Protein AF-A0A183FQM4-F1 (afdb_monomer_lite)

Organism: Heligmosomoides polygyrus (NCBI:txid6339)

Foldsee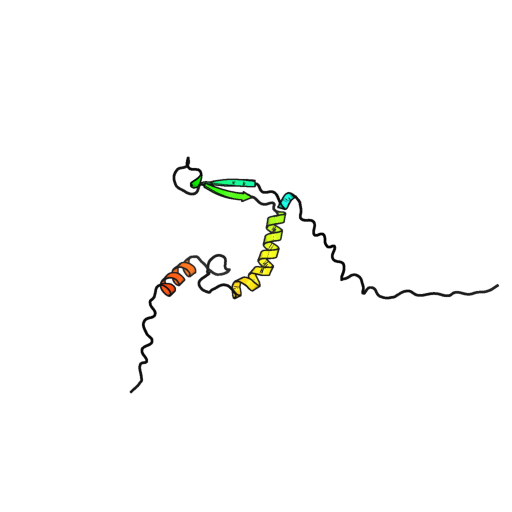k 3Di:
DDDDDDDDDDPDDPPPPPPDDPPDPDDPPQQVDWDWDWAAADDDPPDSVRTDIDTHGDPVNVVVVVVVCVVCLVVVLVVDDPLPQPPHPPGDPVSNVVVVVVVVDDPDDPDDPDDD

pLDDT: mean 73.77, std 21.58, range [32.72, 97.69]

Sequence (116 aa):
MSLRESSTNAYQHPAGAIHTLPVAVQVPSQWKTSKTVLLYKKGDVHDIGNYRPICLLFVVYKLFTRVILNRISRTLDGRQPYKQTRFRREFSMIDHTAAVPRVHRPKEGSSKLKRS

Secondary structure (DSSP, 8-state):
-------------S-STTS---S-----GGGG--EEEEEE-SS-TT-GGGEEEEEE--HHHHHHHHHHHHHHHHHHHHHS-TT--TT-TT--HHHHHHHHHHHHS-----------

Radius of gyration: 30.92 Å; chains: 1; bounding box: 97×65×64 Å

Structure (mmCIF, N/CA/C/O backbone):
data_AF-A0A183FQM4-F1
#
_entry.id   AF-A0A183FQM4-F1
#
loop_
_atom_site.group_PDB
_atom_site.id
_atom_site.type_symbol
_atom_site.label_atom_id
_atom_site.label_alt_id
_atom_site.label_comp_id
_atom_site.label_asym_id
_atom_site.label_entity_id
_atom_site.label_seq_id
_atom_site.pdbx_PDB_ins_code
_atom_site.Cartn_x
_atom_site.Cartn_y
_atom_site.Cartn_z
_atom_site.occupancy
_atom_site.B_iso_or_equiv
_atom_site.auth_seq_id
_atom_site.auth_comp_id
_atom_site.auth_asym_id
_atom_site.auth_atom_id
_atom_site.pdbx_PDB_model_num
ATOM 1 N N . MET A 1 1 ? -65.684 26.520 40.915 1.00 39.16 1 MET A N 1
ATOM 2 C CA . MET A 1 1 ? -65.270 25.157 40.498 1.00 39.16 1 MET A CA 1
ATOM 3 C C . MET A 1 1 ? -63.800 25.248 40.093 1.00 39.16 1 MET A C 1
ATOM 5 O O . MET A 1 1 ? -63.536 25.778 39.031 1.00 39.16 1 MET A O 1
ATOM 9 N N . SER A 1 2 ? -62.816 25.162 40.993 1.00 32.72 2 SER A N 1
ATOM 10 C CA . SER A 1 2 ? -62.252 23.998 41.715 1.00 32.72 2 SER A CA 1
ATOM 11 C C . SER A 1 2 ? -61.728 22.854 40.824 1.00 32.72 2 SER A C 1
ATOM 13 O O . SER A 1 2 ? -62.522 22.063 40.329 1.00 32.72 2 SER A O 1
ATOM 15 N N . LEU A 1 3 ? -60.392 22.831 40.674 1.00 40.53 3 LEU A N 1
ATOM 16 C CA . LEU A 1 3 ? -59.428 21.713 40.792 1.00 40.53 3 LEU A CA 1
ATOM 17 C C . LEU A 1 3 ? -59.727 20.339 40.148 1.00 40.53 3 LEU A C 1
ATOM 19 O O . LEU A 1 3 ? -60.628 19.638 40.598 1.00 40.53 3 LEU A O 1
ATOM 23 N N . ARG A 1 4 ? -58.800 19.844 39.301 1.00 36.03 4 ARG A N 1
ATOM 24 C CA . ARG A 1 4 ? -57.801 18.808 39.685 1.00 36.03 4 ARG A CA 1
ATOM 25 C C . ARG A 1 4 ? -56.817 18.445 38.559 1.00 36.03 4 ARG A C 1
ATOM 27 O O . ARG A 1 4 ? -57.206 18.212 37.422 1.00 36.03 4 ARG A O 1
ATOM 34 N N . GLU A 1 5 ? -55.547 18.347 38.945 1.00 45.75 5 GLU A N 1
ATOM 35 C CA . GLU A 1 5 ? -54.424 17.716 38.237 1.00 45.75 5 GLU A CA 1
ATOM 36 C C . GLU A 1 5 ? -54.558 16.181 38.181 1.00 45.75 5 GLU A C 1
ATOM 38 O O . GLU A 1 5 ? -55.213 15.604 39.050 1.00 45.75 5 GLU A O 1
ATOM 43 N N . SER A 1 6 ? -53.869 15.529 37.228 1.00 40.41 6 SER A N 1
ATOM 44 C CA . SER A 1 6 ? -53.085 14.268 37.367 1.00 40.41 6 SER A CA 1
ATOM 45 C C . SER A 1 6 ? -52.618 13.823 35.967 1.00 40.41 6 SER A C 1
ATOM 47 O O . SER A 1 6 ? -53.431 13.465 35.126 1.00 40.41 6 SER A O 1
ATOM 49 N N . SER A 1 7 ? -51.358 14.036 35.576 1.00 44.78 7 SER A N 1
ATOM 50 C CA . SER A 1 7 ? -50.211 13.144 35.820 1.00 44.78 7 SER A CA 1
ATOM 51 C C . SER A 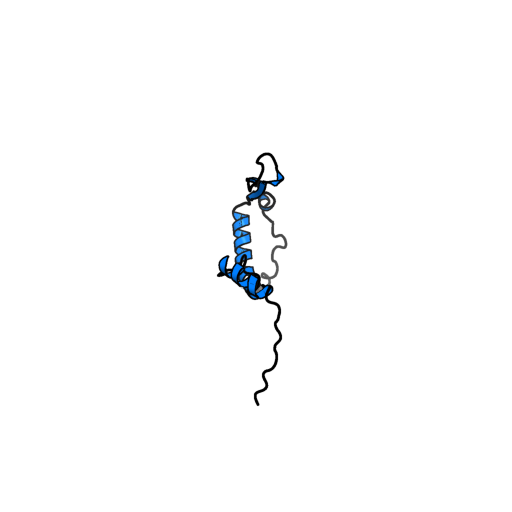1 7 ? -50.449 11.698 35.370 1.00 44.78 7 SER A C 1
ATOM 53 O O . SER A 1 7 ? -51.037 10.902 36.094 1.00 44.78 7 SER A O 1
ATOM 55 N N . THR A 1 8 ? -49.895 11.337 34.211 1.00 47.56 8 THR A N 1
ATOM 56 C CA . THR A 1 8 ? -49.261 10.024 34.055 1.00 47.56 8 THR A CA 1
ATOM 57 C C . THR A 1 8 ? -47.844 10.228 33.532 1.00 47.56 8 THR A C 1
ATOM 59 O O . THR A 1 8 ? -47.586 10.588 32.388 1.00 47.56 8 THR A O 1
ATOM 62 N N . ASN A 1 9 ? -46.928 10.070 34.479 1.00 45.53 9 ASN A N 1
ATOM 63 C CA . ASN A 1 9 ? -45.498 9.910 34.312 1.00 45.53 9 ASN A CA 1
ATOM 64 C C . ASN A 1 9 ? -45.168 8.880 33.224 1.00 45.53 9 ASN A C 1
ATOM 66 O O . ASN A 1 9 ? -45.652 7.753 33.278 1.00 45.53 9 ASN A O 1
ATOM 70 N N . ALA A 1 10 ? -44.236 9.221 32.340 1.00 37.16 10 ALA A N 1
ATOM 71 C CA . ALA A 1 10 ? -43.410 8.226 31.666 1.00 37.16 10 ALA A CA 1
ATOM 72 C C . ALA A 1 10 ? -41.951 8.698 31.616 1.00 37.16 10 ALA A C 1
ATOM 74 O O . ALA A 1 10 ? -41.293 8.672 30.580 1.00 37.16 10 ALA A O 1
ATOM 75 N N . TYR A 1 11 ? -41.415 9.091 32.774 1.00 42.09 11 TYR A N 1
ATOM 76 C CA . TYR A 1 11 ? -40.020 8.769 33.052 1.00 42.09 11 TYR A CA 1
ATOM 77 C C . TYR A 1 11 ? -39.918 7.244 33.146 1.00 42.09 11 TYR A C 1
ATOM 79 O O . TYR A 1 11 ? -40.068 6.676 34.220 1.00 42.09 11 TYR A O 1
ATOM 87 N N . GLN A 1 12 ? -39.686 6.584 32.012 1.00 45.38 12 GLN A N 1
ATOM 88 C CA . GLN A 1 12 ? -39.267 5.187 31.972 1.00 45.38 12 GLN A CA 1
ATOM 89 C C . GLN A 1 12 ? -38.052 5.072 31.036 1.00 45.38 12 GLN A C 1
ATOM 91 O O . GLN A 1 12 ? -38.168 4.876 29.834 1.00 45.38 12 GLN A O 1
ATOM 96 N N . HIS A 1 13 ? -36.881 5.225 31.663 1.00 43.56 13 HIS A N 1
ATOM 97 C CA . HIS A 1 13 ? -35.542 4.758 31.281 1.00 43.56 13 HIS A CA 1
ATOM 98 C C . HIS A 1 13 ? -34.872 5.223 29.961 1.00 43.56 13 HIS A C 1
ATOM 100 O O . HIS A 1 13 ? -35.180 4.708 28.887 1.00 43.56 13 HIS A O 1
ATOM 106 N N . PRO A 1 14 ? -33.767 6.004 30.030 1.00 43.34 14 PRO A N 1
ATOM 107 C CA . PRO A 1 14 ? -32.826 6.193 28.919 1.00 43.34 14 PRO A CA 1
ATOM 108 C C . PRO A 1 14 ? -31.861 4.995 28.770 1.00 43.34 14 PRO A C 1
ATOM 110 O O . PRO A 1 14 ? -30.655 5.168 28.621 1.00 43.34 14 PRO A O 1
ATOM 113 N N . ALA A 1 15 ? -32.369 3.761 28.841 1.00 44.75 15 ALA A N 1
ATOM 114 C CA . ALA A 1 15 ? -31.552 2.539 28.791 1.00 44.75 15 ALA A CA 1
ATOM 115 C C . ALA A 1 15 ? -31.663 1.770 27.458 1.00 44.75 15 ALA A C 1
ATOM 117 O O . ALA A 1 15 ? -31.107 0.685 27.322 1.00 44.75 15 ALA A O 1
ATOM 118 N N . GLY A 1 16 ? -32.371 2.315 26.462 1.00 41.25 16 GLY A N 1
ATOM 119 C CA . GLY A 1 16 ? -32.602 1.643 25.176 1.00 41.25 16 GLY A CA 1
ATOM 120 C C . GLY A 1 16 ? -31.649 2.030 24.040 1.00 41.25 16 GLY A C 1
ATOM 121 O O . GLY A 1 16 ? -31.584 1.323 23.044 1.00 41.25 16 GLY A O 1
ATOM 122 N N . ALA A 1 17 ? -30.886 3.118 24.151 1.00 45.00 17 ALA A N 1
ATOM 123 C CA . ALA A 1 17 ? -30.241 3.742 22.987 1.00 45.00 17 ALA A CA 1
ATOM 124 C C . ALA A 1 17 ? -28.777 3.322 22.726 1.00 45.00 17 ALA A C 1
ATOM 126 O O . ALA A 1 17 ? -28.042 4.063 22.082 1.00 45.00 17 ALA A O 1
ATOM 127 N N . ILE A 1 18 ? -28.327 2.159 23.217 1.00 50.22 18 ILE A N 1
ATOM 128 C CA . ILE A 1 18 ? -26.943 1.681 22.987 1.00 50.22 18 ILE A CA 1
ATOM 129 C C . ILE A 1 18 ? -26.868 0.547 21.942 1.00 50.22 18 ILE A C 1
ATOM 131 O O . ILE A 1 18 ? -25.791 0.266 21.424 1.00 50.22 18 ILE A O 1
ATOM 135 N N . HIS A 1 19 ? -27.986 -0.077 21.550 1.00 46.50 19 HIS A N 1
ATOM 136 C CA . HIS A 1 19 ? -27.951 -1.245 20.651 1.00 46.50 19 HIS A CA 1
ATOM 137 C C . HIS A 1 19 ? -28.209 -0.948 19.165 1.00 46.50 19 HIS A C 1
ATOM 139 O O . HIS A 1 19 ? -28.014 -1.835 18.337 1.00 46.50 19 HIS A O 1
ATOM 145 N N . THR A 1 20 ? -28.564 0.282 18.787 1.00 53.03 20 THR A N 1
ATOM 146 C CA . THR A 1 20 ? -28.779 0.630 17.373 1.00 53.03 20 THR A CA 1
ATOM 147 C C . THR A 1 20 ? -27.579 1.391 16.827 1.00 53.03 20 THR A C 1
ATOM 149 O O . THR A 1 20 ? -27.619 2.600 16.612 1.00 53.03 20 THR A O 1
ATOM 152 N N . LEU A 1 21 ? -26.479 0.672 16.596 1.00 55.50 21 LEU A N 1
ATOM 153 C CA . LEU A 1 21 ? -25.465 1.151 15.659 1.00 55.50 21 LEU A CA 1
ATOM 154 C C . LEU A 1 21 ? -26.117 1.181 14.266 1.00 55.50 21 LEU A C 1
ATOM 156 O O . LEU A 1 21 ? -26.680 0.162 13.862 1.00 55.50 21 LEU A O 1
ATOM 160 N N . PRO A 1 22 ? -26.077 2.292 13.510 1.00 56.59 22 PRO A N 1
ATOM 161 C CA . PRO A 1 22 ? -26.568 2.287 12.141 1.00 56.59 22 PRO A CA 1
ATOM 162 C C . PRO A 1 22 ? -25.759 1.260 11.338 1.00 56.59 22 PRO A C 1
ATOM 164 O O . PRO A 1 22 ? -24.555 1.415 11.130 1.00 56.59 22 PRO A O 1
ATOM 167 N N . VAL A 1 23 ? -26.436 0.198 10.890 1.00 63.25 23 VAL A N 1
ATOM 168 C CA . VAL A 1 23 ? -25.909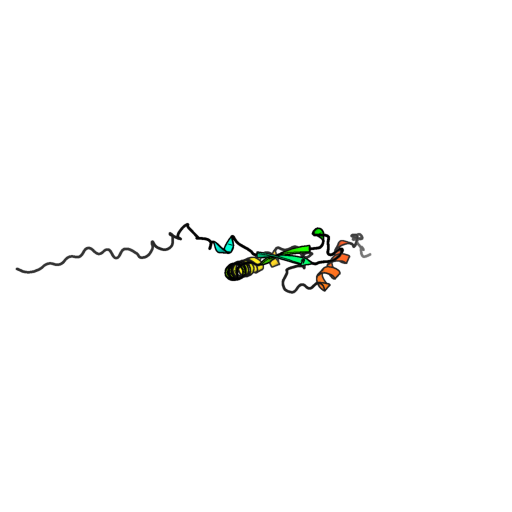 -0.938 10.102 1.00 63.25 23 VAL A CA 1
ATOM 169 C C . VAL A 1 23 ? -25.598 -0.521 8.652 1.00 63.25 23 VAL A C 1
ATOM 171 O O . VAL A 1 23 ? -25.747 -1.272 7.698 1.00 63.25 23 VAL A O 1
ATOM 174 N N . ALA A 1 24 ? -25.124 0.704 8.455 1.00 59.12 24 ALA A N 1
ATOM 175 C CA . ALA A 1 24 ? -24.620 1.166 7.176 1.00 59.12 24 ALA A CA 1
ATOM 176 C C . ALA A 1 24 ? -23.418 2.073 7.428 1.00 59.12 24 ALA A C 1
ATOM 178 O O . ALA A 1 24 ? -23.508 3.298 7.383 1.00 59.12 24 ALA A O 1
ATOM 179 N N . VAL A 1 25 ? -22.265 1.459 7.699 1.00 73.31 25 VAL A N 1
ATOM 180 C CA . VAL A 1 25 ? -20.986 2.162 7.585 1.00 73.31 25 VAL A CA 1
ATOM 181 C C . VAL A 1 25 ? -20.802 2.499 6.107 1.00 73.31 25 VAL A C 1
ATOM 183 O O . VAL A 1 25 ? -20.403 1.655 5.305 1.00 73.31 25 VAL A O 1
ATOM 186 N N . GLN A 1 26 ? -21.148 3.726 5.727 1.00 82.00 26 GLN A N 1
ATOM 187 C CA . GLN A 1 26 ? -20.925 4.208 4.372 1.00 82.00 26 GLN A CA 1
ATOM 188 C C . GLN A 1 26 ? -19.427 4.434 4.174 1.00 82.00 26 GLN A C 1
ATOM 190 O O . GLN A 1 26 ? -18.820 5.315 4.782 1.00 82.00 26 GLN A O 1
ATOM 195 N N . VAL A 1 27 ? -18.815 3.604 3.331 1.00 83.44 27 VAL A N 1
ATOM 196 C CA . VAL A 1 27 ? -17.411 3.766 2.951 1.00 83.44 27 VAL A CA 1
ATOM 197 C C . VAL A 1 27 ? -17.312 4.930 1.965 1.00 83.44 27 VAL A C 1
ATOM 199 O O . VAL A 1 27 ? -18.000 4.892 0.939 1.00 83.44 27 VAL A O 1
ATOM 202 N N . PRO A 1 28 ? -16.451 5.935 2.217 1.00 86.50 28 PRO A N 1
ATOM 203 C CA . PRO A 1 28 ? -16.260 7.038 1.285 1.00 86.50 28 PRO A CA 1
ATOM 204 C C . PRO A 1 28 ? -15.900 6.516 -0.109 1.00 86.50 28 PRO A C 1
ATOM 206 O O . PRO A 1 28 ? -15.023 5.661 -0.256 1.00 86.50 28 PRO A O 1
ATOM 209 N N . SER A 1 29 ? -16.562 7.026 -1.147 1.00 85.81 29 SER A N 1
ATOM 210 C CA . SER A 1 29 ? -16.348 6.580 -2.531 1.00 85.81 29 SER A CA 1
ATOM 211 C C . SER A 1 29 ? -14.889 6.737 -2.971 1.00 85.81 29 SER A C 1
ATOM 213 O O . SER A 1 29 ? -14.367 5.887 -3.690 1.00 85.81 29 SER A O 1
ATOM 215 N N . GLN A 1 30 ? -14.195 7.752 -2.451 1.00 86.19 30 GLN A N 1
ATOM 216 C CA . GLN A 1 30 ? -12.783 8.029 -2.718 1.00 86.19 30 GLN A CA 1
ATOM 217 C C . GLN A 1 30 ? -11.851 6.898 -2.262 1.00 86.19 30 GLN A C 1
ATOM 219 O O . GLN A 1 30 ? -10.747 6.767 -2.786 1.00 86.19 30 GLN A O 1
ATOM 224 N N . TRP A 1 31 ? -12.266 6.064 -1.302 1.00 87.38 31 TRP A N 1
ATOM 225 C CA . TRP A 1 31 ? -11.463 4.923 -0.843 1.00 87.38 31 TRP A CA 1
ATOM 226 C C . TRP A 1 31 ? -11.416 3.791 -1.874 1.00 87.38 31 TRP A C 1
ATOM 228 O O . TRP A 1 31 ? -10.558 2.918 -1.781 1.00 87.38 31 TRP A O 1
ATOM 238 N N . LYS A 1 32 ? -12.315 3.811 -2.866 1.00 87.38 32 LYS A N 1
ATOM 239 C CA . LYS A 1 32 ? -12.363 2.832 -3.961 1.00 87.38 32 LYS A CA 1
ATOM 240 C C . LYS A 1 32 ? -11.432 3.196 -5.120 1.00 87.38 32 LYS A C 1
ATOM 242 O O . LYS A 1 32 ? -11.251 2.395 -6.029 1.00 87.38 32 LYS A O 1
ATOM 247 N N . THR A 1 33 ? -10.848 4.392 -5.101 1.00 89.69 33 THR A N 1
ATOM 248 C CA . THR A 1 33 ? -10.004 4.918 -6.179 1.00 89.69 33 THR A CA 1
ATOM 249 C C . THR A 1 33 ? -8.581 5.166 -5.695 1.00 89.69 33 THR A C 1
ATOM 251 O O . THR A 1 33 ? -8.364 5.636 -4.579 1.00 89.69 33 THR A O 1
ATOM 254 N N . SER A 1 34 ? -7.595 4.887 -6.547 1.00 93.31 34 SER A N 1
ATOM 255 C CA . SER A 1 34 ? -6.188 5.207 -6.288 1.00 93.31 34 SER A CA 1
ATOM 256 C C . SER A 1 34 ? -5.472 5.553 -7.590 1.00 93.31 34 SER A C 1
ATOM 258 O O . SER A 1 34 ? -5.906 5.132 -8.663 1.00 93.31 34 SER A O 1
ATOM 260 N N . LYS A 1 35 ? -4.386 6.328 -7.506 1.00 94.00 35 LYS A N 1
ATOM 261 C CA . LYS A 1 35 ? -3.548 6.655 -8.667 1.00 94.00 35 LYS A CA 1
ATOM 262 C C . LYS A 1 35 ? -2.338 5.731 -8.695 1.00 94.00 35 LYS A C 1
ATOM 264 O O . LYS A 1 35 ? -1.511 5.796 -7.790 1.00 94.00 35 LYS A O 1
ATOM 269 N N . THR A 1 36 ? -2.205 4.912 -9.730 1.00 95.50 36 THR A N 1
ATOM 270 C CA . THR A 1 36 ? -1.035 4.040 -9.899 1.00 95.50 36 THR A CA 1
ATOM 271 C C . THR A 1 36 ? 0.069 4.771 -10.652 1.00 95.50 36 THR A C 1
ATOM 273 O O . THR A 1 36 ? -0.173 5.346 -11.711 1.00 95.50 36 THR A O 1
ATOM 276 N N . VAL A 1 37 ? 1.284 4.748 -10.107 1.00 96.06 37 VAL A N 1
ATOM 277 C CA . VAL A 1 37 ? 2.496 5.286 -10.738 1.00 96.06 37 VAL A CA 1
ATOM 278 C C . VAL A 1 37 ? 3.526 4.167 -10.848 1.00 96.06 37 VAL A C 1
ATOM 280 O O . VAL A 1 37 ? 3.672 3.366 -9.925 1.00 96.06 37 VAL A O 1
ATOM 283 N N . LEU A 1 38 ? 4.233 4.100 -11.974 1.00 96.50 38 LEU A N 1
ATOM 284 C CA . LEU A 1 38 ? 5.301 3.130 -12.199 1.00 96.50 38 LEU A CA 1
ATOM 285 C C . LEU A 1 38 ? 6.641 3.707 -11.739 1.00 96.50 38 LEU A C 1
ATOM 287 O O . LEU A 1 38 ? 7.035 4.788 -12.172 1.00 96.50 38 LEU A O 1
ATOM 291 N N . LEU A 1 39 ? 7.343 2.979 -10.872 1.00 96.81 39 LEU A N 1
ATOM 292 C CA . LEU A 1 39 ? 8.666 3.351 -10.380 1.00 96.81 39 LEU A CA 1
ATOM 293 C C . LEU A 1 39 ? 9.712 2.375 -10.912 1.00 96.81 39 LEU A C 1
ATOM 295 O O . LEU A 1 39 ? 9.650 1.178 -10.628 1.00 96.81 39 LEU A O 1
ATOM 299 N N . TYR A 1 40 ? 10.669 2.886 -11.680 1.00 96.88 40 TYR A N 1
ATOM 300 C CA . TYR A 1 40 ? 11.753 2.078 -12.228 1.00 96.88 40 TYR A CA 1
ATOM 301 C C . TYR A 1 40 ? 12.593 1.449 -11.106 1.00 96.88 40 TYR A C 1
ATOM 303 O O . TYR A 1 40 ? 12.930 2.112 -10.123 1.00 96.88 40 TYR A O 1
ATOM 311 N N . LYS A 1 41 ? 12.915 0.158 -11.237 1.00 95.50 41 LYS A N 1
ATOM 312 C CA . LYS A 1 41 ? 13.667 -0.602 -10.229 1.00 95.50 41 LYS A CA 1
ATOM 313 C C . LYS A 1 41 ? 15.104 -0.892 -10.659 1.00 95.50 41 LYS A C 1
ATOM 315 O O . LYS A 1 41 ? 16.014 -0.559 -9.908 1.00 95.50 41 LYS A O 1
ATOM 320 N N . LYS A 1 42 ? 15.296 -1.626 -11.761 1.00 95.56 42 LYS A N 1
ATOM 321 C CA . LYS A 1 42 ? 16.600 -2.062 -12.308 1.00 95.56 42 LYS A CA 1
ATOM 322 C C . LYS A 1 42 ? 16.398 -2.771 -13.649 1.00 95.56 42 LYS A C 1
ATOM 324 O O . LYS A 1 42 ? 15.345 -3.370 -13.804 1.00 95.56 42 LYS A O 1
ATOM 329 N N . GLY A 1 43 ? 17.423 -2.847 -14.496 1.00 95.56 43 GLY A N 1
ATOM 330 C CA . GLY A 1 43 ? 17.398 -3.613 -15.749 1.00 95.56 43 GLY A CA 1
ATOM 331 C C . GLY A 1 43 ? 17.291 -2.717 -16.980 1.00 95.56 43 GLY A C 1
ATOM 332 O O . GLY A 1 43 ? 17.852 -1.626 -16.998 1.00 95.56 43 GLY A O 1
ATOM 333 N N . ASP A 1 44 ? 16.592 -3.193 -18.004 1.00 95.38 44 ASP A N 1
ATOM 334 C CA . ASP A 1 44 ? 16.270 -2.394 -19.185 1.00 95.38 44 ASP A CA 1
ATOM 335 C C . ASP A 1 44 ? 15.094 -1.451 -18.879 1.00 95.38 44 ASP A C 1
ATOM 337 O O . ASP A 1 44 ? 14.085 -1.860 -18.301 1.00 95.38 44 ASP A O 1
ATOM 341 N N . VAL A 1 45 ? 15.231 -0.185 -19.264 1.00 95.12 45 VAL A N 1
ATOM 342 C CA . VAL A 1 45 ? 14.221 0.869 -19.079 1.00 95.12 45 VAL A CA 1
ATOM 343 C C . VAL A 1 45 ? 13.045 0.676 -20.043 1.00 95.12 45 VAL A C 1
ATOM 345 O O . VAL A 1 45 ? 11.940 1.134 -19.763 1.00 95.12 45 VAL A O 1
ATOM 348 N N . HIS A 1 46 ? 13.243 -0.029 -21.157 1.00 95.75 46 HIS A N 1
ATOM 349 C CA . HIS A 1 46 ? 12.172 -0.303 -22.119 1.00 95.75 46 HIS A CA 1
ATOM 350 C C . HIS A 1 46 ? 11.317 -1.523 -21.755 1.00 95.75 46 HIS A C 1
ATOM 352 O O . HIS A 1 46 ? 10.218 -1.685 -22.286 1.00 95.75 46 HIS A O 1
ATOM 358 N N . ASP A 1 47 ? 11.771 -2.346 -20.811 1.00 95.62 47 ASP A N 1
ATOM 359 C CA . ASP A 1 47 ? 11.014 -3.484 -20.304 1.00 95.62 47 ASP A CA 1
ATOM 360 C C . ASP A 1 47 ? 10.124 -3.070 -19.118 1.00 95.62 47 ASP A C 1
ATOM 362 O O . ASP A 1 47 ? 10.585 -2.712 -18.030 1.00 95.62 47 ASP A O 1
ATOM 366 N N . ILE A 1 48 ? 8.808 -3.170 -19.316 1.00 93.69 48 ILE A N 1
ATOM 367 C CA . ILE A 1 48 ? 7.788 -2.860 -18.307 1.00 93.69 48 ILE A CA 1
ATOM 368 C C . ILE A 1 48 ? 7.931 -3.709 -17.031 1.00 93.69 48 ILE A C 1
ATOM 370 O O . ILE A 1 48 ? 7.580 -3.244 -15.941 1.00 93.69 48 ILE A O 1
ATOM 374 N N . GLY A 1 49 ? 8.495 -4.920 -17.128 1.00 95.19 49 GLY A N 1
ATOM 375 C CA . GLY A 1 49 ? 8.754 -5.808 -15.990 1.00 95.19 49 GLY A CA 1
ATOM 376 C C . GLY A 1 49 ? 9.768 -5.246 -14.986 1.00 95.19 49 GLY A C 1
ATOM 377 O O . GLY A 1 49 ? 9.781 -5.644 -13.815 1.00 95.19 49 GLY A O 1
ATOM 378 N N . ASN A 1 50 ? 10.570 -4.265 -15.405 1.00 97.25 50 ASN A N 1
ATOM 379 C CA . ASN A 1 50 ? 11.566 -3.595 -14.570 1.00 97.25 50 ASN A CA 1
ATOM 380 C C . ASN A 1 50 ? 10.999 -2.434 -13.742 1.00 97.25 50 ASN A C 1
ATOM 382 O O . ASN A 1 50 ? 11.724 -1.808 -12.959 1.00 97.25 50 ASN A O 1
ATOM 386 N N . TYR A 1 51 ? 9.694 -2.181 -13.843 1.00 97.69 51 TYR A N 1
ATOM 387 C CA . TYR A 1 51 ? 8.986 -1.179 -13.057 1.00 97.69 51 TYR A CA 1
ATOM 388 C C . TYR A 1 51 ? 8.176 -1.813 -11.927 1.00 97.69 51 TYR A C 1
ATOM 390 O O . TYR A 1 51 ? 7.670 -2.930 -12.004 1.00 97.69 51 TYR A O 1
ATOM 398 N N . ARG A 1 52 ? 8.032 -1.069 -10.832 1.00 96.69 52 ARG A N 1
ATOM 399 C CA . ARG A 1 52 ? 7.170 -1.413 -9.703 1.00 96.69 52 ARG A CA 1
ATOM 400 C C . ARG A 1 52 ? 5.946 -0.503 -9.715 1.00 96.69 52 ARG A C 1
ATOM 402 O O . ARG A 1 52 ? 6.125 0.710 -9.592 1.00 96.69 52 ARG A O 1
ATOM 409 N N . PRO A 1 53 ? 4.721 -1.039 -9.805 1.00 96.38 53 PRO A N 1
ATOM 410 C CA . PRO A 1 53 ? 3.531 -0.227 -9.615 1.00 96.38 53 PRO A CA 1
ATOM 411 C C . PRO A 1 53 ? 3.396 0.178 -8.143 1.00 96.38 53 PRO A C 1
ATOM 413 O O . PRO A 1 53 ? 3.512 -0.653 -7.240 1.00 96.38 53 PRO A O 1
ATOM 416 N N . ILE A 1 54 ? 3.147 1.464 -7.899 1.00 96.12 54 ILE A N 1
ATOM 417 C CA . ILE A 1 54 ? 2.851 2.026 -6.580 1.00 96.12 54 ILE A CA 1
ATOM 418 C C . ILE A 1 54 ? 1.490 2.715 -6.649 1.00 96.12 54 ILE A C 1
ATOM 420 O O . ILE A 1 54 ? 1.289 3.622 -7.455 1.00 96.12 54 ILE A O 1
ATOM 424 N N . CYS A 1 55 ? 0.570 2.313 -5.773 1.00 94.56 55 CYS A N 1
ATOM 425 C CA . CYS A 1 55 ? -0.747 2.933 -5.655 1.00 94.56 55 CYS A CA 1
ATOM 426 C C . CYS A 1 55 ? -0.709 4.090 -4.649 1.00 94.56 55 CYS A C 1
ATOM 428 O O . CYS A 1 55 ? -0.430 3.901 -3.462 1.00 94.56 55 CYS A O 1
ATOM 430 N N . LEU A 1 56 ? -1.029 5.294 -5.113 1.00 93.06 56 LEU A N 1
ATOM 431 C CA . LEU A 1 56 ? -1.202 6.481 -4.286 1.00 93.06 56 LEU A CA 1
ATOM 432 C C . LEU A 1 56 ? -2.650 6.547 -3.796 1.00 93.06 56 LEU A C 1
ATOM 434 O O . LEU A 1 56 ? -3.585 6.794 -4.561 1.00 93.06 56 LEU A O 1
ATOM 438 N N . LEU A 1 57 ? -2.808 6.286 -2.501 1.00 92.44 57 LEU A N 1
ATOM 439 C CA . LEU A 1 57 ? -4.082 6.259 -1.788 1.00 92.44 57 LEU A CA 1
ATOM 440 C C . LEU A 1 57 ? -4.439 7.641 -1.232 1.00 92.44 57 LEU A C 1
ATOM 442 O O . LEU A 1 57 ? -3.558 8.429 -0.876 1.00 92.44 57 LEU A O 1
ATOM 446 N N . PHE A 1 58 ? -5.738 7.895 -1.074 1.00 91.56 58 PHE A N 1
ATOM 447 C CA . PHE A 1 58 ? -6.234 9.117 -0.447 1.00 91.56 58 PHE A CA 1
ATOM 448 C C . PHE A 1 58 ? -5.784 9.242 1.021 1.00 91.56 58 PHE A C 1
ATOM 450 O O . PHE A 1 58 ? -5.667 8.250 1.746 1.00 91.56 58 PHE A O 1
ATOM 457 N N . VAL A 1 59 ? -5.558 10.476 1.485 1.00 90.75 59 VAL A N 1
ATOM 458 C CA . VAL A 1 59 ? -5.006 10.761 2.824 1.00 90.75 59 VAL A CA 1
ATOM 459 C C . VAL A 1 59 ? -5.878 10.180 3.938 1.00 90.75 59 VAL A C 1
ATOM 461 O O . VAL A 1 59 ? -5.353 9.562 4.863 1.00 90.75 59 VAL A O 1
ATOM 464 N N . VAL A 1 60 ? -7.204 10.296 3.823 1.00 89.50 60 VAL A N 1
ATOM 465 C CA . VAL A 1 60 ? -8.132 9.760 4.836 1.00 89.50 60 VAL A CA 1
ATOM 466 C C . VAL A 1 60 ? -8.046 8.233 4.920 1.00 89.50 60 VAL A C 1
ATOM 468 O O . VAL A 1 60 ? -8.057 7.682 6.018 1.00 89.50 60 VAL A O 1
ATOM 471 N N . TYR A 1 61 ? -7.854 7.543 3.792 1.00 92.12 61 TYR A N 1
ATOM 472 C CA . TYR A 1 61 ? -7.644 6.093 3.784 1.00 92.12 61 TYR A CA 1
ATOM 473 C C . TYR A 1 61 ? -6.329 5.708 4.487 1.00 92.12 61 TYR A C 1
ATOM 475 O O . TYR A 1 61 ? -6.285 4.772 5.289 1.00 92.12 61 TYR A O 1
ATOM 483 N N . LYS A 1 62 ? -5.246 6.464 4.251 1.00 91.88 62 LYS A N 1
ATOM 484 C CA . LYS A 1 62 ? -3.957 6.263 4.943 1.00 91.88 62 LYS A CA 1
ATOM 485 C C . LYS A 1 62 ? -4.067 6.484 6.455 1.00 91.88 62 LYS A C 1
ATOM 487 O O . LYS A 1 62 ? -3.473 5.737 7.230 1.00 91.88 62 LYS A O 1
ATOM 492 N N . LEU A 1 63 ? -4.830 7.489 6.883 1.00 93.12 63 LEU A N 1
ATOM 493 C CA . LEU A 1 63 ? -5.063 7.748 8.303 1.00 93.12 63 LEU A CA 1
ATOM 494 C C . LEU A 1 63 ? -5.863 6.609 8.945 1.00 93.12 63 LEU A C 1
ATOM 496 O O . LEU A 1 63 ? -5.467 6.081 9.983 1.00 93.12 63 LEU A O 1
ATOM 500 N N . PHE A 1 64 ? -6.946 6.189 8.294 1.00 92.19 64 PHE A N 1
ATOM 501 C CA . PHE A 1 64 ? -7.792 5.101 8.772 1.00 92.19 64 PHE A CA 1
ATOM 502 C C . PHE A 1 64 ? -7.013 3.789 8.930 1.00 92.19 64 PHE A C 1
ATOM 504 O O . PHE A 1 64 ? -7.020 3.172 9.997 1.00 92.19 64 PHE A O 1
ATOM 511 N N . THR A 1 65 ? -6.255 3.402 7.902 1.00 93.75 65 THR A N 1
ATOM 512 C CA . THR A 1 65 ? -5.394 2.211 7.956 1.00 93.75 65 THR A CA 1
ATOM 513 C C . THR A 1 65 ? -4.325 2.312 9.042 1.00 93.75 65 THR A C 1
ATOM 515 O O . THR A 1 65 ? -4.046 1.314 9.705 1.00 93.75 65 THR A O 1
ATOM 518 N N . ARG A 1 66 ? -3.770 3.503 9.310 1.00 94.56 66 ARG A N 1
ATOM 519 C CA . ARG A 1 66 ? -2.830 3.714 10.424 1.00 94.56 66 ARG A CA 1
ATOM 520 C C . ARG A 1 66 ? -3.487 3.511 11.791 1.00 94.56 66 ARG A C 1
ATOM 522 O O . ARG A 1 66 ? -2.862 2.915 12.668 1.00 94.56 66 ARG A O 1
ATOM 529 N N . VAL A 1 67 ? -4.728 3.965 11.974 1.00 94.75 67 VAL A N 1
ATOM 530 C CA . VAL A 1 67 ? -5.495 3.735 13.211 1.00 94.75 67 VAL A CA 1
ATOM 531 C C . VAL A 1 67 ? -5.735 2.241 13.425 1.00 94.75 67 VAL A C 1
ATOM 533 O O . VAL A 1 67 ? -5.478 1.741 14.521 1.00 94.75 67 VAL A O 1
ATOM 536 N N . ILE A 1 68 ? -6.160 1.515 12.385 1.00 94.38 68 ILE A N 1
ATOM 537 C CA . ILE A 1 68 ? -6.333 0.056 12.450 1.00 94.38 68 ILE A CA 1
ATOM 538 C C . ILE A 1 68 ? -5.007 -0.624 12.780 1.00 94.38 68 ILE A C 1
ATOM 540 O O . ILE A 1 68 ? -4.952 -1.415 13.721 1.00 94.38 68 ILE A O 1
ATOM 544 N N . LEU A 1 69 ? -3.937 -0.281 12.056 1.00 93.88 69 LEU A N 1
ATOM 545 C CA . LEU A 1 69 ? -2.605 -0.840 12.267 1.00 93.88 69 LEU A CA 1
ATOM 546 C C . LEU A 1 69 ? -2.168 -0.676 13.725 1.00 93.88 69 LEU A C 1
ATOM 548 O O . LEU A 1 69 ? -1.781 -1.647 14.356 1.00 93.88 69 LEU A O 1
ATOM 552 N N . ASN A 1 70 ? -2.310 0.520 14.299 1.00 92.44 70 ASN A N 1
ATOM 553 C CA . ASN A 1 70 ? -1.933 0.772 15.690 1.00 92.44 70 ASN A CA 1
ATOM 554 C C . ASN A 1 70 ? -2.709 -0.096 16.697 1.00 92.44 70 ASN A C 1
ATOM 556 O O . ASN A 1 70 ? -2.163 -0.431 17.751 1.00 92.44 70 ASN A O 1
ATOM 560 N N . ARG A 1 71 ? -3.959 -0.463 16.385 1.00 92.81 71 ARG A N 1
ATOM 561 C CA . ARG A 1 71 ? -4.770 -1.360 17.220 1.00 92.81 71 ARG A CA 1
ATOM 562 C C . ARG A 1 71 ? -4.300 -2.810 17.106 1.00 92.81 71 ARG A C 1
ATOM 564 O O . ARG A 1 71 ? -4.135 -3.465 18.131 1.00 92.81 71 ARG A O 1
ATOM 571 N N . ILE A 1 72 ? -4.046 -3.296 15.889 1.00 92.94 72 ILE A N 1
ATOM 572 C CA . ILE A 1 72 ? -3.671 -4.701 15.649 1.00 92.94 72 ILE A CA 1
ATOM 573 C C . ILE A 1 72 ? -2.185 -4.989 15.897 1.00 92.94 72 ILE A C 1
ATOM 575 O O . ILE A 1 72 ? -1.840 -6.108 16.258 1.00 92.94 72 ILE A O 1
ATOM 579 N N . SER A 1 73 ? -1.290 -4.007 15.750 1.00 90.06 73 SER A N 1
ATOM 580 C CA . SER A 1 73 ? 0.153 -4.215 15.945 1.00 90.06 73 SER A CA 1
ATOM 581 C C . SER A 1 73 ? 0.463 -4.750 17.341 1.00 90.06 73 SER A C 1
ATOM 583 O O . SER A 1 73 ? 1.280 -5.653 17.474 1.00 90.06 73 SER A O 1
ATOM 585 N N . ARG A 1 74 ? -0.260 -4.280 18.369 1.00 82.25 74 ARG A N 1
ATOM 586 C CA . ARG A 1 74 ? -0.081 -4.734 19.758 1.00 82.25 74 ARG A CA 1
ATOM 587 C C . ARG A 1 74 ? -0.295 -6.239 19.928 1.00 82.25 74 ARG A C 1
ATOM 589 O O . ARG A 1 74 ? 0.374 -6.856 20.745 1.00 82.25 74 ARG A O 1
ATOM 596 N N . THR A 1 75 ? -1.227 -6.829 19.181 1.00 87.25 75 THR A N 1
ATOM 597 C CA . THR A 1 75 ? -1.530 -8.264 19.270 1.00 87.25 75 THR A CA 1
ATOM 598 C C . THR A 1 75 ? -0.703 -9.090 18.289 1.00 87.25 75 THR A C 1
ATOM 600 O O . THR A 1 75 ? -0.368 -10.236 18.588 1.00 87.25 75 THR A O 1
ATOM 603 N N . LEU A 1 76 ? -0.354 -8.525 17.131 1.00 87.50 76 LEU A N 1
ATOM 604 C CA . LEU A 1 76 ? 0.439 -9.207 16.110 1.00 87.50 76 LEU A CA 1
ATOM 605 C C . LEU A 1 76 ? 1.904 -9.371 16.515 1.00 87.50 76 LEU A C 1
ATOM 607 O O . LEU A 1 76 ? 2.446 -10.459 16.326 1.00 87.50 76 LEU A O 1
ATOM 611 N N . ASP A 1 77 ? 2.524 -8.352 17.118 1.00 83.56 77 ASP A N 1
ATOM 612 C CA . ASP A 1 77 ? 3.956 -8.384 17.453 1.00 83.56 77 ASP A CA 1
ATOM 613 C C . ASP A 1 77 ? 4.313 -9.531 18.419 1.00 83.56 77 ASP A C 1
ATOM 615 O O . ASP A 1 77 ? 5.412 -10.083 18.330 1.00 83.56 77 ASP A O 1
ATOM 619 N N . GLY A 1 78 ? 3.384 -9.919 19.304 1.00 82.69 78 GLY A N 1
ATOM 620 C CA . GLY A 1 78 ? 3.544 -11.042 20.237 1.00 82.69 78 GLY A CA 1
ATOM 621 C C . GLY A 1 78 ? 3.205 -12.419 19.654 1.00 82.69 78 GLY A C 1
ATOM 622 O O . GLY A 1 78 ? 3.606 -13.433 20.218 1.00 82.69 78 GLY A O 1
ATOM 623 N N . ARG A 1 79 ? 2.482 -12.481 18.527 1.00 86.06 79 ARG A N 1
ATOM 624 C CA . ARG A 1 79 ? 2.102 -13.742 17.855 1.00 86.06 79 ARG A CA 1
ATOM 625 C C . ARG A 1 79 ? 2.994 -14.092 16.667 1.00 86.06 79 ARG A C 1
ATOM 627 O O . ARG A 1 79 ? 2.886 -15.189 16.123 1.00 86.06 79 ARG A O 1
ATOM 634 N N . GLN A 1 80 ? 3.850 -13.173 16.232 1.00 86.94 80 GLN A N 1
ATOM 635 C CA . GLN A 1 80 ? 4.747 -13.411 15.110 1.00 86.94 80 GLN A CA 1
ATOM 636 C C . GLN A 1 80 ? 5.898 -14.357 15.486 1.00 86.94 80 GLN A C 1
ATOM 638 O O . GLN A 1 80 ? 6.443 -14.265 16.588 1.00 86.94 80 GLN A O 1
ATOM 643 N N . PRO A 1 81 ? 6.324 -15.245 14.567 1.00 84.75 81 PRO A N 1
ATOM 644 C CA . PRO A 1 81 ? 7.483 -16.098 14.791 1.00 84.75 81 PRO A CA 1
ATOM 645 C C . PRO A 1 81 ? 8.737 -15.274 15.081 1.00 84.75 81 PRO A C 1
ATOM 647 O O . PRO A 1 81 ? 8.977 -14.263 14.430 1.00 84.75 81 PRO A O 1
ATOM 650 N N . TYR A 1 82 ? 9.608 -15.764 15.965 1.00 78.94 82 TYR A N 1
ATOM 651 C CA . TYR A 1 82 ? 10.878 -15.099 16.289 1.00 78.94 82 TYR A CA 1
ATOM 652 C C . TYR A 1 82 ? 11.750 -14.789 15.054 1.00 78.94 82 TYR A C 1
ATOM 654 O O . TYR A 1 82 ? 12.433 -13.773 15.008 1.00 78.94 82 TYR A O 1
ATOM 662 N N . LYS A 1 83 ? 11.697 -15.646 14.023 1.00 83.19 83 LYS A N 1
ATOM 663 C CA . LYS A 1 83 ? 12.430 -15.461 12.756 1.00 83.19 83 LYS A CA 1
ATOM 664 C C . LYS A 1 83 ? 11.889 -14.302 11.909 1.00 83.19 83 LYS A C 1
ATOM 666 O O . LYS A 1 83 ? 12.595 -13.788 11.044 1.00 83.19 83 LYS A O 1
ATOM 671 N N . GLN A 1 84 ? 10.637 -13.906 12.132 1.00 84.81 84 GLN A N 1
ATOM 672 C CA . GLN A 1 84 ? 10.051 -12.738 11.500 1.00 84.81 84 GLN A CA 1
ATOM 673 C C . GLN A 1 84 ? 10.596 -11.502 12.217 1.00 84.81 84 GLN A C 1
ATOM 675 O O . GLN A 1 84 ? 10.172 -11.169 13.319 1.00 84.81 84 GLN A O 1
ATOM 680 N N . THR A 1 85 ? 11.553 -10.826 11.592 1.00 83.19 85 THR A N 1
ATOM 681 C CA . THR A 1 85 ? 12.118 -9.556 12.083 1.00 83.19 85 THR A CA 1
ATOM 682 C C . THR A 1 85 ? 11.651 -8.373 11.235 1.00 83.19 85 THR A C 1
ATOM 684 O O . THR A 1 85 ? 11.596 -7.236 11.689 1.00 83.19 85 THR A O 1
ATOM 687 N N . ARG A 1 86 ? 11.238 -8.628 9.989 1.00 85.75 86 ARG A N 1
ATOM 688 C CA . ARG A 1 86 ? 10.740 -7.592 9.084 1.00 85.75 86 ARG A CA 1
ATOM 689 C C . ARG A 1 86 ? 9.362 -7.097 9.524 1.00 85.75 86 ARG A C 1
ATOM 691 O O . ARG A 1 86 ? 8.496 -7.903 9.859 1.00 85.75 86 ARG A O 1
ATOM 698 N N . PHE A 1 87 ? 9.153 -5.785 9.405 1.00 84.50 87 PHE A N 1
ATOM 699 C CA . PHE A 1 87 ? 7.902 -5.088 9.740 1.00 84.50 87 PHE A CA 1
ATOM 700 C C . PHE A 1 87 ? 7.514 -5.145 11.224 1.00 84.50 87 PHE A C 1
ATOM 702 O O . PHE A 1 87 ? 6.355 -4.908 11.556 1.00 84.50 87 PHE A O 1
ATOM 709 N N . ARG A 1 88 ? 8.481 -5.413 12.105 1.00 85.62 88 ARG A N 1
ATOM 710 C CA . ARG A 1 88 ? 8.308 -5.352 13.556 1.00 85.62 88 ARG A CA 1
ATOM 711 C C . ARG A 1 88 ? 8.982 -4.114 14.110 1.00 85.62 88 ARG A C 1
ATOM 713 O O . ARG A 1 88 ? 9.980 -3.644 13.563 1.00 85.62 88 ARG A O 1
ATOM 720 N N . ARG A 1 89 ? 8.425 -3.580 15.193 1.00 81.81 89 ARG A N 1
ATOM 721 C CA . ARG A 1 89 ? 9.106 -2.535 15.963 1.00 81.81 89 ARG A CA 1
ATOM 722 C C . ARG A 1 89 ? 10.389 -3.111 16.553 1.00 81.81 89 ARG A C 1
ATOM 724 O O . ARG A 1 89 ? 10.426 -4.292 16.861 1.00 81.81 89 ARG A O 1
ATOM 731 N N . GLU A 1 90 ? 11.413 -2.272 16.675 1.00 82.81 90 GLU A N 1
ATOM 732 C CA . GLU A 1 90 ? 12.687 -2.596 17.344 1.00 82.81 90 GLU A CA 1
ATOM 733 C C . GLU A 1 90 ? 13.565 -3.652 16.649 1.00 82.81 90 GLU A C 1
ATOM 735 O O . GLU A 1 90 ? 14.676 -3.899 17.100 1.00 82.81 90 GLU A O 1
ATOM 740 N N . PHE A 1 91 ? 13.137 -4.216 15.515 1.00 82.62 91 PHE A N 1
ATOM 741 C CA . PHE A 1 91 ? 13.963 -5.107 14.702 1.00 82.62 91 PHE A CA 1
ATOM 742 C C . PHE A 1 91 ? 14.561 -4.372 13.505 1.00 82.62 91 PHE A C 1
ATOM 744 O O . PHE A 1 91 ? 13.862 -3.712 12.729 1.00 82.62 91 PHE A O 1
ATOM 751 N N . SER A 1 92 ? 15.864 -4.540 13.322 1.00 85.00 92 SER A N 1
ATOM 752 C CA . SER A 1 92 ? 16.624 -3.986 12.208 1.00 85.00 92 SER A CA 1
ATOM 753 C C . SER A 1 92 ? 16.965 -5.053 11.159 1.00 85.00 92 SER A C 1
ATOM 755 O O . SER A 1 92 ? 16.735 -6.254 11.327 1.00 85.00 92 SER A O 1
ATOM 757 N N . MET A 1 93 ? 17.561 -4.615 10.046 1.00 78.94 93 MET A N 1
ATOM 758 C CA . MET A 1 93 ? 18.104 -5.528 9.034 1.00 78.94 93 MET A CA 1
ATOM 759 C C . MET A 1 93 ? 19.252 -6.394 9.586 1.00 78.94 93 MET A C 1
ATOM 761 O O . MET A 1 93 ? 19.424 -7.524 9.136 1.00 78.94 93 MET A O 1
ATOM 765 N N . ILE A 1 94 ? 19.996 -5.904 10.581 1.00 82.25 94 ILE A N 1
ATOM 766 C CA . ILE A 1 94 ? 21.106 -6.637 11.208 1.00 82.25 94 ILE A CA 1
ATOM 767 C C . ILE A 1 94 ? 20.566 -7.851 11.974 1.00 82.25 94 ILE A C 1
ATOM 769 O O . ILE A 1 94 ? 21.075 -8.961 11.810 1.00 82.25 94 ILE A O 1
ATOM 773 N N . ASP A 1 95 ? 19.476 -7.668 12.724 1.00 78.38 95 ASP A N 1
ATOM 774 C CA . ASP A 1 95 ? 18.815 -8.746 13.472 1.00 78.38 95 ASP A CA 1
ATOM 775 C C . ASP A 1 95 ? 18.290 -9.845 12.543 1.00 78.38 95 ASP A C 1
ATOM 777 O O . ASP A 1 95 ? 18.315 -11.030 12.882 1.00 78.38 95 ASP A O 1
ATOM 781 N N . HIS A 1 96 ? 17.851 -9.464 11.338 1.00 77.88 96 HIS A N 1
ATOM 782 C CA . HIS A 1 96 ? 17.446 -10.419 10.312 1.00 77.88 96 HIS A CA 1
ATOM 783 C C . HIS A 1 96 ? 18.620 -11.288 9.850 1.00 77.88 96 HIS A C 1
ATOM 785 O O . HIS A 1 96 ? 18.511 -12.514 9.855 1.00 77.88 96 HIS A O 1
ATOM 791 N N . THR A 1 97 ? 19.753 -10.675 9.500 1.00 75.75 97 THR A N 1
ATOM 792 C CA . THR A 1 97 ? 20.951 -11.398 9.052 1.00 75.75 97 THR A CA 1
ATOM 793 C C . THR A 1 97 ? 21.492 -12.311 10.148 1.00 75.75 97 THR A C 1
ATOM 795 O O . THR A 1 97 ? 21.826 -13.458 9.870 1.00 75.75 97 THR A O 1
ATOM 798 N N . ALA A 1 98 ? 21.504 -11.863 11.406 1.00 70.81 98 ALA A N 1
ATOM 799 C CA . ALA A 1 98 ? 21.950 -12.673 12.542 1.00 70.81 98 ALA A CA 1
ATOM 800 C C . ALA A 1 98 ? 21.034 -13.883 12.835 1.00 70.81 98 ALA A C 1
ATOM 802 O O . ALA A 1 98 ? 21.481 -14.882 13.411 1.00 70.81 98 ALA A O 1
ATOM 803 N N . ALA A 1 99 ? 19.762 -13.834 12.425 1.00 63.16 99 ALA A N 1
ATOM 804 C CA . ALA A 1 99 ? 18.837 -14.959 12.550 1.00 63.16 99 ALA A CA 1
ATOM 805 C C . ALA A 1 99 ? 19.074 -16.060 11.495 1.00 63.16 99 ALA A C 1
ATOM 807 O O . ALA A 1 99 ? 18.765 -17.224 11.765 1.00 63.16 99 ALA A O 1
ATOM 808 N N . VAL A 1 100 ? 19.645 -15.734 10.328 1.00 64.12 100 VAL A N 1
ATOM 809 C CA . VAL A 1 100 ? 19.856 -16.683 9.213 1.00 64.12 100 VAL A CA 1
ATOM 810 C C . VAL A 1 100 ? 20.821 -17.831 9.578 1.00 64.12 100 VAL A C 1
ATOM 812 O O . VAL A 1 100 ? 20.434 -18.991 9.405 1.00 64.12 100 VAL A O 1
ATOM 815 N N . PRO A 1 101 ? 22.009 -17.591 10.177 1.00 59.88 101 PRO A N 1
ATOM 816 C CA 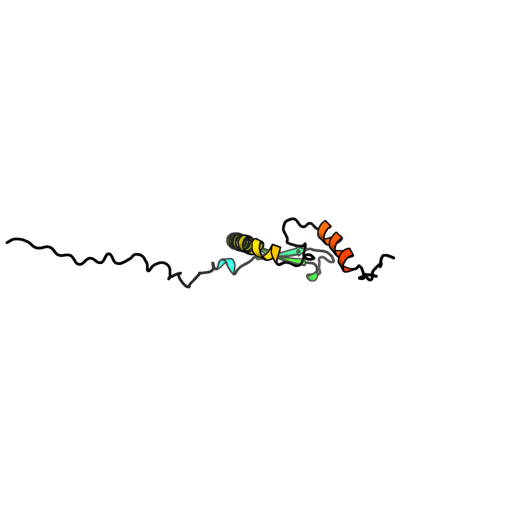. PRO A 1 101 ? 22.919 -18.663 10.590 1.00 59.88 101 PRO A CA 1
ATOM 817 C C . PRO A 1 101 ? 22.307 -19.639 11.603 1.00 59.88 101 PRO A C 1
ATOM 819 O O . PRO A 1 101 ? 22.627 -20.826 11.598 1.00 59.88 101 PRO A O 1
ATOM 822 N N . ARG A 1 102 ? 21.392 -19.171 12.467 1.00 54.91 102 ARG A N 1
ATOM 823 C CA . ARG A 1 102 ? 20.730 -20.017 13.478 1.00 54.91 102 ARG A CA 1
ATOM 824 C C . ARG A 1 102 ? 19.755 -21.027 12.870 1.00 54.91 102 ARG A C 1
ATOM 826 O O . ARG A 1 102 ? 19.446 -22.019 13.520 1.00 54.91 102 ARG A O 1
ATOM 833 N N . VAL A 1 103 ? 19.269 -20.781 11.652 1.00 58.47 103 VAL A N 1
ATOM 834 C CA . VAL A 1 103 ? 18.404 -21.712 10.910 1.00 58.47 103 VAL A CA 1
ATOM 835 C C . VAL A 1 103 ? 19.226 -22.742 10.136 1.00 58.47 103 VAL A C 1
ATOM 837 O O . VAL A 1 103 ? 18.771 -23.869 9.981 1.00 58.47 103 VAL A O 1
ATOM 840 N N . HIS A 1 104 ? 20.420 -22.364 9.672 1.00 53.94 104 HIS A N 1
ATOM 841 C CA . HIS A 1 104 ? 21.287 -23.227 8.871 1.00 53.94 104 HIS A CA 1
ATOM 842 C C . HIS A 1 104 ? 22.199 -24.142 9.703 1.00 53.94 104 HIS A C 1
ATOM 844 O O . HIS A 1 104 ? 22.742 -25.093 9.153 1.00 53.94 104 HIS A O 1
ATOM 850 N N . ARG A 1 105 ? 22.366 -23.917 11.018 1.00 42.41 105 ARG A N 1
ATOM 851 C CA . ARG A 1 105 ? 23.127 -24.870 11.838 1.00 42.41 105 ARG A CA 1
ATOM 852 C C . ARG A 1 105 ? 22.396 -26.219 11.902 1.00 42.41 105 ARG A C 1
ATOM 854 O O . ARG A 1 105 ? 21.277 -26.253 12.426 1.00 42.41 105 ARG A O 1
ATOM 861 N N . PRO A 1 106 ? 23.006 -27.325 11.426 1.00 47.88 106 PRO A N 1
ATOM 862 C CA . PRO A 1 106 ? 22.489 -28.647 11.729 1.00 47.88 106 PRO A CA 1
ATOM 863 C C . PRO A 1 106 ? 22.446 -28.797 13.249 1.00 47.88 106 PRO A C 1
ATOM 865 O O . PRO A 1 106 ? 23.306 -28.280 13.967 1.00 47.88 106 PRO A O 1
ATOM 868 N N . LYS A 1 107 ? 21.402 -29.457 13.756 1.00 46.31 107 LYS A N 1
ATOM 869 C CA . LYS A 1 107 ? 21.335 -29.820 15.170 1.00 46.31 107 LYS A CA 1
ATOM 870 C C . LYS A 1 107 ? 22.410 -30.869 15.434 1.00 46.31 107 LYS A C 1
ATOM 872 O O . LYS A 1 107 ? 22.133 -32.060 15.345 1.00 46.31 107 LYS A O 1
ATOM 877 N N . GLU A 1 108 ? 23.632 -30.435 15.717 1.00 41.00 108 GLU A N 1
ATOM 878 C CA . GLU A 1 108 ? 24.644 -31.334 16.255 1.00 41.00 108 GLU A CA 1
ATOM 879 C C . GLU A 1 108 ? 24.166 -31.849 17.611 1.00 41.00 108 GLU A C 1
ATOM 881 O O . GLU A 1 108 ? 23.627 -31.111 18.445 1.00 41.00 108 GLU A O 1
ATOM 886 N N . GLY A 1 109 ? 24.248 -33.170 17.737 1.00 39.44 109 GLY A N 1
ATOM 887 C CA . GLY A 1 109 ? 23.572 -33.961 18.743 1.00 39.44 109 GLY A CA 1
ATOM 888 C C . GLY A 1 109 ? 23.909 -33.530 20.161 1.00 39.44 109 GLY A C 1
ATOM 889 O O . GLY A 1 109 ? 25.056 -33.304 20.532 1.00 39.44 109 GLY A O 1
ATOM 890 N N . SER A 1 110 ? 22.874 -33.491 20.990 1.00 38.88 110 SER A N 1
ATOM 891 C CA . SER A 1 110 ? 23.000 -33.453 22.440 1.00 38.88 110 SE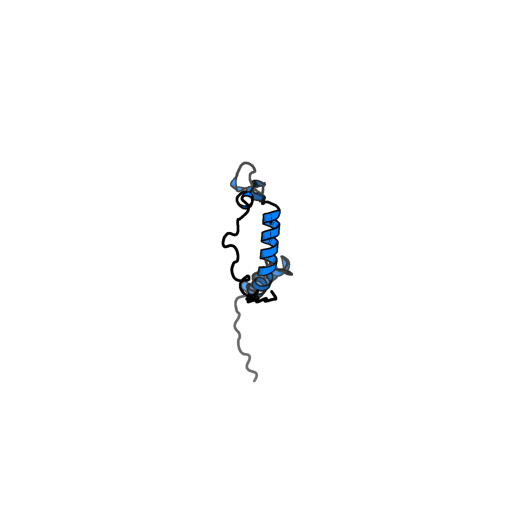R A CA 1
ATOM 892 C C . SER A 1 110 ? 23.530 -34.807 22.933 1.00 38.88 110 SER A C 1
ATOM 894 O O . SER A 1 110 ? 22.766 -35.639 23.424 1.00 38.88 110 SER A O 1
ATOM 896 N N . SER A 1 111 ? 24.831 -35.068 22.782 1.00 40.72 111 SER A N 1
ATOM 897 C CA . SER A 1 111 ? 25.485 -36.190 23.456 1.00 40.72 111 SER A CA 1
ATOM 898 C C . SER A 1 111 ? 25.631 -35.850 24.938 1.00 40.72 111 SER A C 1
ATOM 900 O O . SER A 1 111 ? 26.385 -34.957 25.327 1.00 40.72 111 SER A O 1
ATOM 902 N N . LYS A 1 112 ? 24.862 -36.560 25.765 1.00 42.78 112 LYS A N 1
ATOM 903 C CA . LYS A 1 112 ? 24.939 -36.532 27.225 1.00 42.78 112 LYS A CA 1
ATOM 904 C C . LYS A 1 112 ? 26.371 -36.835 27.677 1.00 42.78 112 LYS A C 1
ATOM 906 O O . LYS A 1 112 ? 26.818 -37.969 27.547 1.00 42.78 112 LYS A O 1
ATOM 911 N N . LEU A 1 113 ? 27.051 -35.861 28.278 1.00 39.97 113 LEU A N 1
ATOM 912 C CA . LEU A 1 113 ? 28.255 -36.123 29.061 1.00 39.97 113 LEU A CA 1
ATOM 913 C C . LEU A 1 113 ? 27.803 -36.551 30.467 1.00 39.97 113 LEU A C 1
ATOM 915 O O . LEU A 1 113 ? 27.481 -35.716 3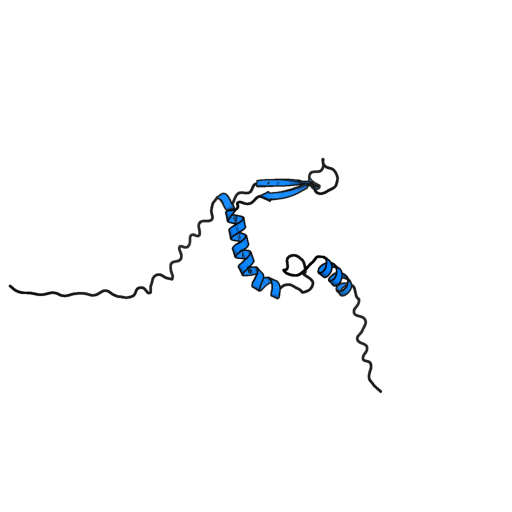1.314 1.00 39.97 113 LEU A O 1
ATOM 919 N N . LYS A 1 114 ? 27.683 -37.867 30.690 1.00 42.28 114 LYS A N 1
ATOM 920 C CA . LYS A 1 114 ? 27.587 -38.424 32.045 1.00 42.28 114 LYS A CA 1
ATOM 921 C C . LYS A 1 114 ? 28.911 -38.126 32.748 1.00 42.28 114 LYS A C 1
ATOM 923 O O . LYS A 1 114 ? 29.959 -38.560 32.285 1.00 42.28 114 LYS A O 1
ATOM 928 N N . ARG A 1 115 ? 28.834 -37.380 33.851 1.00 37.59 115 ARG A N 1
ATOM 929 C CA . ARG A 1 115 ? 29.892 -37.319 34.861 1.00 37.59 115 ARG A CA 1
ATOM 930 C C . ARG A 1 115 ? 30.135 -38.743 35.368 1.00 37.59 115 ARG A C 1
ATOM 932 O O . ARG A 1 115 ? 29.165 -39.416 35.726 1.00 37.59 115 ARG A O 1
ATOM 939 N N . SER A 1 116 ? 31.393 -39.168 35.345 1.00 47.62 116 SER A N 1
ATOM 940 C CA . SER A 1 116 ? 31.915 -40.281 36.135 1.00 47.62 116 SER A CA 1
ATOM 941 C C . SER A 1 116 ? 32.850 -39.724 37.192 1.00 47.62 116 SER A C 1
ATOM 943 O O . SER A 1 116 ? 33.363 -38.602 36.969 1.00 47.62 116 SER A O 1
#